Protein AF-A0A938NR59-F1 (afdb_monomer_lite)

Radius of gyration: 14.37 Å; chains: 1; bounding box: 30×20×43 Å

Structure (mmCIF, N/CA/C/O backbone):
data_AF-A0A938NR59-F1
#
_entry.id   AF-A0A938NR59-F1
#
loop_
_atom_site.group_PDB
_atom_site.id
_atom_site.type_symbol
_atom_site.label_atom_id
_atom_site.label_alt_id
_atom_site.label_comp_id
_atom_site.label_asym_id
_atom_site.label_entity_id
_atom_site.label_seq_id
_atom_site.pdbx_PDB_ins_code
_atom_site.Cartn_x
_atom_site.Cartn_y
_atom_site.Cartn_z
_atom_site.occupancy
_atom_site.B_iso_or_equiv
_atom_site.auth_seq_id
_atom_site.auth_comp_id
_atom_site.auth_asym_id
_atom_site.auth_atom_id
_atom_site.pdbx_PDB_model_num
ATOM 1 N N . MET A 1 1 ? -10.386 -7.579 -27.175 1.00 43.78 1 MET A N 1
ATOM 2 C CA . MET A 1 1 ? -10.298 -6.765 -25.942 1.00 43.78 1 MET A CA 1
ATOM 3 C C . MET A 1 1 ? -8.952 -7.035 -25.276 1.00 43.78 1 MET A C 1
ATOM 5 O O . MET A 1 1 ? -8.834 -7.999 -24.537 1.00 43.78 1 MET A O 1
ATOM 9 N N . TYR A 1 2 ? -7.916 -6.248 -25.580 1.00 42.94 2 TYR A N 1
ATOM 10 C CA . TYR A 1 2 ? -6.634 -6.351 -24.872 1.00 42.94 2 TYR A CA 1
ATOM 11 C C . TYR A 1 2 ? -6.777 -5.688 -23.501 1.00 42.94 2 TYR A C 1
ATOM 13 O O . TYR A 1 2 ? -6.933 -4.469 -23.407 1.00 42.94 2 TYR A O 1
ATOM 21 N N . ASN A 1 3 ? -6.758 -6.492 -22.441 1.00 49.22 3 ASN A N 1
ATOM 22 C CA . ASN A 1 3 ? -6.722 -5.997 -21.074 1.00 49.22 3 ASN A CA 1
ATOM 23 C C . ASN A 1 3 ? -5.321 -5.407 -20.834 1.00 49.22 3 ASN A C 1
ATOM 25 O O . ASN A 1 3 ? -4.360 -6.146 -20.638 1.00 49.22 3 ASN A O 1
ATOM 29 N N . LYS A 1 4 ? -5.169 -4.081 -20.963 1.00 48.12 4 LYS A N 1
ATOM 30 C CA . LYS A 1 4 ? -3.879 -3.407 -20.749 1.00 48.12 4 LYS A CA 1
ATOM 31 C C . LYS A 1 4 ? -3.435 -3.641 -19.292 1.00 48.12 4 LYS A C 1
ATOM 33 O O . LYS A 1 4 ? -4.136 -3.153 -18.402 1.00 48.12 4 LYS A O 1
ATOM 38 N N . PRO A 1 5 ? -2.274 -4.278 -19.027 1.00 51.97 5 PRO A N 1
ATOM 39 C CA . PRO A 1 5 ? -1.789 -4.554 -17.665 1.00 51.97 5 PRO A CA 1
ATOM 40 C C . PRO A 1 5 ? -1.642 -3.288 -16.798 1.00 51.97 5 PRO A C 1
ATOM 42 O O . PRO A 1 5 ? -1.676 -3.362 -15.574 1.00 51.97 5 PRO A O 1
ATOM 45 N N . GLY A 1 6 ? -1.579 -2.104 -17.418 1.00 55.09 6 GLY A N 1
ATOM 46 C CA . GLY A 1 6 ? -1.547 -0.820 -16.719 1.00 55.09 6 GLY A CA 1
ATOM 47 C C . GLY A 1 6 ? -2.838 -0.422 -15.986 1.00 55.09 6 GLY A C 1
ATOM 48 O O . GLY A 1 6 ? -2.749 0.302 -14.998 1.00 55.09 6 GLY A O 1
ATOM 49 N N . ARG A 1 7 ? -4.037 -0.880 -16.396 1.00 60.66 7 ARG A N 1
ATOM 50 C CA . ARG A 1 7 ? -5.287 -0.459 -15.718 1.00 60.66 7 ARG A CA 1
ATOM 51 C C . ARG A 1 7 ? -5.418 -1.047 -14.316 1.00 60.66 7 ARG A C 1
ATOM 53 O O . ARG A 1 7 ? -5.820 -0.334 -13.403 1.00 60.66 7 ARG A O 1
ATOM 60 N N . SER A 1 8 ? -5.049 -2.312 -14.133 1.00 67.19 8 SER A N 1
ATOM 61 C CA . SER A 1 8 ? -5.179 -2.990 -12.838 1.00 67.19 8 SER A CA 1
ATOM 62 C C . SER A 1 8 ? -4.304 -2.344 -11.763 1.00 67.19 8 SER A C 1
ATOM 64 O O . SER A 1 8 ? -4.735 -2.178 -10.628 1.00 67.19 8 SER A O 1
ATOM 66 N N . LEU A 1 9 ? -3.100 -1.900 -12.130 1.00 68.06 9 LEU A N 1
ATOM 67 C CA . LEU A 1 9 ? -2.163 -1.272 -11.197 1.00 68.06 9 LEU A CA 1
ATOM 68 C C . LEU A 1 9 ? -2.587 0.152 -10.803 1.00 68.06 9 LEU A C 1
ATOM 70 O O . LEU A 1 9 ? -2.390 0.552 -9.656 1.00 68.06 9 LEU A O 1
ATOM 74 N N . ILE A 1 10 ? -3.241 0.885 -11.713 1.00 71.06 10 ILE A N 1
ATOM 75 C CA . ILE A 1 10 ? -3.873 2.177 -11.399 1.00 71.06 10 ILE A CA 1
ATOM 76 C C . ILE A 1 10 ? -4.974 1.988 -10.352 1.00 71.06 10 ILE A C 1
ATOM 78 O O . ILE A 1 10 ? -4.981 2.692 -9.344 1.00 71.06 10 ILE A O 1
ATOM 82 N N . VAL A 1 11 ? -5.855 1.006 -10.563 1.00 79.69 11 VAL A N 1
ATOM 83 C CA . VAL A 1 11 ? -6.967 0.712 -9.646 1.00 79.69 11 VAL A CA 1
ATOM 84 C C . VAL A 1 11 ? -6.450 0.322 -8.260 1.00 79.69 11 VAL A C 1
ATOM 86 O O . VAL A 1 11 ? -6.971 0.812 -7.261 1.00 79.69 11 VAL A O 1
ATOM 89 N N . ILE A 1 12 ? -5.396 -0.497 -8.178 1.00 80.19 12 ILE A N 1
ATOM 90 C CA . ILE A 1 12 ? -4.783 -0.880 -6.896 1.00 80.19 12 ILE A CA 1
ATOM 91 C C . ILE A 1 12 ? -4.214 0.349 -6.174 1.00 80.19 12 ILE A C 1
ATOM 93 O O . ILE A 1 12 ? -4.495 0.551 -4.993 1.00 80.19 12 ILE A O 1
ATOM 97 N N . GLY A 1 13 ? -3.452 1.198 -6.869 1.00 81.31 13 GLY A N 1
ATOM 98 C CA . GLY A 1 13 ? -2.884 2.408 -6.267 1.00 81.31 13 GLY A CA 1
ATOM 99 C C . GLY A 1 13 ? -3.956 3.380 -5.758 1.00 81.31 13 GLY A C 1
ATOM 100 O O . GLY A 1 13 ? -3.813 3.961 -4.680 1.00 81.31 13 GLY A O 1
ATOM 101 N N . GLU A 1 14 ? -5.051 3.533 -6.501 1.00 82.81 14 GLU A N 1
ATOM 102 C CA . GLU A 1 14 ? -6.180 4.382 -6.115 1.00 82.81 14 GLU A CA 1
ATOM 103 C C . GLU A 1 14 ? -6.980 3.799 -4.940 1.00 82.81 14 GLU A C 1
ATOM 105 O O . GLU A 1 14 ? -7.326 4.527 -4.007 1.00 82.81 14 GLU A O 1
ATOM 110 N N . ALA A 1 15 ? -7.204 2.483 -4.926 1.00 85.94 15 ALA A N 1
ATOM 111 C CA . ALA A 1 15 ? -7.834 1.788 -3.808 1.00 85.94 15 ALA A CA 1
ATOM 112 C C . ALA A 1 15 ? -7.021 1.943 -2.514 1.00 85.94 15 ALA A C 1
ATOM 114 O O . ALA A 1 15 ? -7.595 2.267 -1.475 1.00 85.94 15 ALA A O 1
ATOM 115 N N . LEU A 1 16 ? -5.692 1.802 -2.583 1.00 86.06 16 LEU A N 1
ATOM 116 C CA . LEU A 1 16 ? -4.805 1.999 -1.432 1.00 86.06 16 LEU A CA 1
ATOM 117 C C . LEU A 1 16 ? -4.863 3.433 -0.898 1.00 86.06 16 LEU A C 1
ATOM 119 O O . LEU A 1 16 ? -4.960 3.622 0.309 1.00 86.06 16 LEU A O 1
ATOM 123 N N . LYS A 1 17 ? -4.859 4.450 -1.771 1.00 85.75 17 LYS A N 1
ATOM 124 C CA . LYS A 1 17 ? -5.021 5.857 -1.352 1.00 85.75 17 LYS A CA 1
ATOM 125 C C . LYS A 1 17 ? -6.373 6.109 -0.690 1.00 85.75 17 LYS A C 1
ATOM 127 O O . LYS A 1 17 ? -6.454 6.840 0.293 1.00 85.75 17 LYS A O 1
ATOM 132 N N . ASN A 1 18 ? -7.435 5.517 -1.227 1.00 87.94 18 ASN A N 1
ATOM 133 C CA . ASN A 1 18 ? -8.766 5.640 -0.647 1.00 87.94 18 ASN A CA 1
ATOM 134 C C . ASN A 1 18 ? -8.871 4.943 0.711 1.00 87.94 18 ASN A C 1
ATOM 136 O O . ASN A 1 18 ? -9.499 5.501 1.607 1.00 87.94 18 ASN A O 1
ATOM 140 N N . LEU A 1 19 ? -8.261 3.766 0.869 1.00 87.06 19 LEU A N 1
ATOM 141 C CA . LEU A 1 19 ? -8.194 3.058 2.146 1.00 87.06 19 LEU A CA 1
ATOM 142 C C . LEU A 1 19 ? -7.435 3.886 3.184 1.00 87.06 19 LEU A C 1
ATOM 144 O O . LEU A 1 19 ? -7.983 4.166 4.241 1.00 87.06 19 LEU A O 1
ATOM 148 N N . ASP A 1 20 ? -6.240 4.353 2.825 1.00 87.25 20 ASP A N 1
ATOM 149 C CA . ASP A 1 20 ? -5.392 5.209 3.656 1.00 87.25 20 ASP A CA 1
ATOM 150 C C . ASP A 1 20 ? -6.158 6.443 4.151 1.00 87.25 20 ASP A C 1
ATOM 152 O O . ASP A 1 20 ? -6.191 6.711 5.348 1.00 87.25 20 ASP A O 1
ATOM 156 N N . ARG A 1 21 ? -6.878 7.124 3.248 1.00 88.19 21 ARG A N 1
ATOM 157 C CA . ARG A 1 21 ? -7.747 8.261 3.582 1.00 88.19 21 ARG A CA 1
ATOM 158 C C . ARG A 1 21 ? -8.915 7.879 4.492 1.00 88.19 21 ARG A C 1
ATOM 160 O O . ARG A 1 21 ? -9.265 8.657 5.363 1.00 88.19 21 ARG A O 1
ATOM 167 N N . LYS A 1 22 ? -9.549 6.722 4.283 1.00 88.69 22 LYS A N 1
ATOM 168 C CA . LYS A 1 22 ? -10.660 6.257 5.135 1.00 88.69 22 LYS A CA 1
ATOM 169 C C . LYS A 1 22 ? -10.206 5.886 6.543 1.00 88.69 22 LYS A C 1
ATOM 171 O O . LYS A 1 22 ? -11.023 5.886 7.453 1.00 88.69 22 LYS A O 1
ATOM 176 N N . THR A 1 23 ? -8.940 5.519 6.693 1.00 86.88 23 THR A N 1
ATOM 177 C CA . THR A 1 23 ? -8.349 5.089 7.963 1.00 86.88 23 THR A CA 1
ATOM 178 C C . THR A 1 23 ? -7.464 6.167 8.589 1.00 86.88 23 THR A C 1
ATOM 180 O O . THR A 1 23 ? -6.710 5.859 9.507 1.00 86.88 23 THR A O 1
ATOM 183 N N . ASP A 1 24 ? -7.483 7.392 8.051 1.00 88.25 24 ASP A N 1
ATOM 184 C CA . ASP A 1 24 ? -6.622 8.513 8.456 1.00 88.25 24 ASP A CA 1
ATOM 185 C C . ASP A 1 24 ? -5.129 8.141 8.564 1.00 88.25 24 ASP A C 1
ATOM 187 O O . ASP A 1 24 ? -4.421 8.558 9.474 1.00 88.25 24 ASP A O 1
ATOM 191 N N . GLY A 1 25 ? -4.644 7.295 7.651 1.00 84.31 25 GLY A N 1
ATOM 192 C CA . GLY A 1 25 ? -3.265 6.790 7.628 1.00 84.31 25 GLY A CA 1
ATOM 193 C C . GLY A 1 25 ? -2.944 5.693 8.650 1.00 84.31 25 GLY A C 1
ATOM 194 O O . GLY A 1 25 ? -1.924 5.024 8.531 1.00 84.31 25 GLY A O 1
ATOM 195 N N . THR A 1 26 ? -3.825 5.429 9.614 1.00 87.56 26 THR A N 1
ATOM 196 C CA . THR A 1 26 ? -3.500 4.584 10.777 1.00 87.56 26 THR A CA 1
ATOM 197 C C . THR A 1 26 ? -3.521 3.081 10.497 1.00 87.56 26 THR A C 1
ATOM 199 O O . THR A 1 26 ? -2.846 2.318 11.186 1.00 87.56 26 THR A O 1
ATOM 202 N N . LEU A 1 27 ? -4.296 2.618 9.506 1.00 87.25 27 LEU A N 1
ATOM 203 C CA . LEU A 1 27 ? -4.428 1.183 9.232 1.00 87.25 27 LEU A CA 1
ATOM 204 C C . LEU A 1 27 ? -3.175 0.627 8.560 1.00 87.25 27 LEU A C 1
ATOM 206 O O . LEU A 1 27 ? -2.657 -0.399 8.988 1.00 87.25 27 LEU A O 1
ATOM 210 N N . LEU A 1 28 ? -2.687 1.297 7.513 1.00 86.62 28 LEU A N 1
ATOM 211 C CA . LEU A 1 28 ? -1.534 0.826 6.744 1.00 86.62 28 LEU A CA 1
ATOM 212 C C . LEU A 1 28 ? -0.236 0.892 7.564 1.00 86.62 28 LEU A C 1
ATOM 214 O O . LEU A 1 28 ? 0.611 0.011 7.434 1.00 86.62 28 LEU A O 1
ATOM 218 N N . GLU A 1 29 ? -0.107 1.862 8.473 1.00 86.69 29 GLU A N 1
ATOM 219 C CA . GLU A 1 29 ? 1.030 1.970 9.401 1.00 86.69 29 GLU A CA 1
ATOM 220 C C . GLU A 1 29 ? 1.224 0.729 10.287 1.00 86.69 29 GLU A C 1
ATOM 222 O O . GLU A 1 29 ? 2.351 0.421 10.673 1.00 86.69 29 GLU A O 1
ATOM 227 N N . ARG A 1 30 ? 0.159 -0.041 10.551 1.00 87.75 30 ARG A N 1
ATOM 228 C CA . ARG A 1 30 ? 0.239 -1.306 11.309 1.00 87.75 30 ARG A CA 1
ATOM 229 C C . ARG A 1 30 ? 0.939 -2.432 10.543 1.00 87.75 30 ARG A C 1
ATOM 231 O O . ARG A 1 30 ? 1.262 -3.461 11.131 1.00 87.75 30 ARG A O 1
ATOM 238 N N . TYR A 1 31 ? 1.185 -2.246 9.247 1.00 88.44 31 TYR A N 1
ATOM 239 C CA . TYR A 1 31 ? 1.774 -3.241 8.352 1.00 88.44 31 TYR A CA 1
ATOM 240 C C . TYR A 1 31 ? 3.044 -2.682 7.681 1.00 88.44 31 TYR A C 1
ATOM 242 O O . TYR A 1 31 ? 3.046 -2.458 6.469 1.00 88.44 31 TYR A O 1
ATOM 250 N N . PRO A 1 32 ? 4.136 -2.441 8.435 1.00 84.50 32 PRO A N 1
ATOM 251 C CA . PRO A 1 32 ? 5.349 -1.784 7.930 1.00 84.50 32 PRO A CA 1
ATOM 252 C C . PRO A 1 32 ? 6.166 -2.636 6.943 1.00 84.50 32 PRO A C 1
ATOM 254 O O . PRO A 1 32 ? 7.074 -2.117 6.297 1.00 84.50 32 PRO A O 1
ATOM 257 N N . ASP A 1 33 ? 5.834 -3.922 6.790 1.00 81.81 33 ASP A N 1
ATOM 258 C CA . ASP A 1 33 ? 6.484 -4.851 5.853 1.00 81.81 33 ASP A CA 1
ATOM 259 C C . ASP A 1 33 ? 6.338 -4.416 4.382 1.00 81.81 33 ASP A C 1
ATOM 261 O O . ASP A 1 33 ? 7.095 -4.851 3.510 1.00 81.81 33 ASP A O 1
ATOM 265 N N . ILE A 1 34 ? 5.360 -3.550 4.093 1.00 83.44 34 ILE A N 1
ATOM 266 C CA . ILE A 1 34 ? 5.106 -2.993 2.767 1.00 83.44 34 ILE A CA 1
ATOM 267 C C . ILE A 1 34 ? 5.413 -1.498 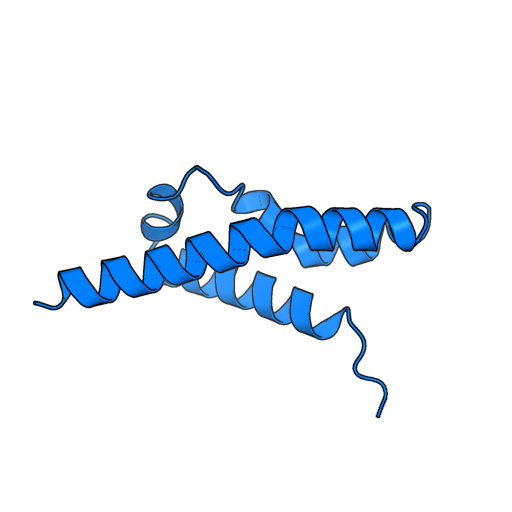2.761 1.00 83.44 34 ILE A C 1
ATOM 269 O O . ILE A 1 34 ? 4.901 -0.721 3.562 1.00 83.44 34 ILE A O 1
ATOM 273 N N . ASP A 1 35 ? 6.187 -1.065 1.766 1.00 83.00 35 ASP A N 1
ATOM 274 C CA . ASP A 1 35 ? 6.369 0.354 1.470 1.00 83.00 35 ASP A CA 1
ATOM 275 C C . ASP A 1 35 ? 5.087 0.916 0.830 1.00 83.00 35 ASP A C 1
ATOM 277 O O . ASP A 1 35 ? 4.925 0.953 -0.396 1.00 83.00 35 ASP A O 1
ATOM 281 N N . TRP A 1 36 ? 4.144 1.343 1.672 1.00 84.62 36 TRP A N 1
ATOM 282 C CA . TRP A 1 36 ? 2.848 1.874 1.2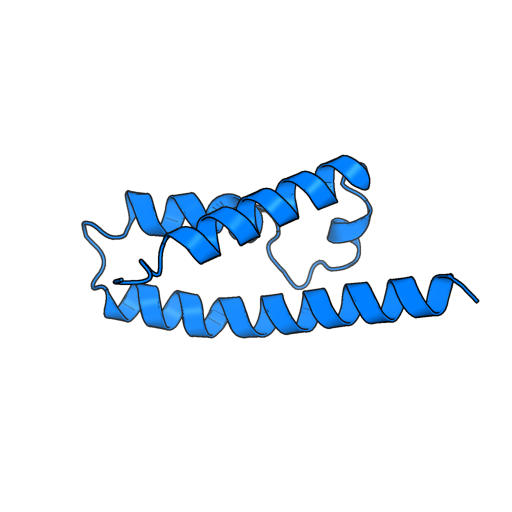41 1.00 84.62 36 TRP A CA 1
ATOM 283 C C . TRP A 1 36 ? 2.971 3.136 0.393 1.00 84.62 36 TRP A C 1
ATOM 285 O O . TRP A 1 36 ? 2.105 3.401 -0.444 1.00 84.62 36 TRP A O 1
ATOM 295 N N . LYS A 1 37 ? 4.047 3.913 0.563 1.00 81.50 37 LYS A N 1
ATOM 296 C CA . LYS A 1 37 ? 4.313 5.095 -0.262 1.00 81.50 37 LYS A CA 1
ATOM 297 C C . LYS A 1 37 ? 4.604 4.676 -1.702 1.00 81.50 37 LYS A C 1
ATOM 299 O O . LYS A 1 37 ? 4.000 5.231 -2.621 1.00 81.50 37 LYS A O 1
ATOM 304 N N . LYS A 1 38 ? 5.443 3.653 -1.899 1.00 77.44 38 LYS A N 1
ATOM 305 C CA . LYS A 1 38 ? 5.691 3.063 -3.226 1.00 77.44 38 LYS A CA 1
ATOM 306 C C . LYS A 1 38 ? 4.481 2.306 -3.767 1.00 77.44 38 LYS A C 1
ATOM 308 O O . LYS A 1 38 ? 4.183 2.443 -4.949 1.00 77.44 38 LYS A O 1
ATOM 313 N N . ALA A 1 39 ? 3.738 1.581 -2.930 1.00 79.81 39 ALA A N 1
ATOM 314 C CA . ALA A 1 39 ? 2.535 0.860 -3.357 1.00 79.81 39 ALA A CA 1
ATOM 315 C C . ALA A 1 39 ? 1.447 1.817 -3.887 1.00 79.81 39 ALA A C 1
ATOM 317 O O . ALA A 1 39 ? 0.908 1.610 -4.976 1.00 79.81 39 ALA A O 1
ATOM 318 N N . LYS A 1 40 ? 1.199 2.934 -3.184 1.00 80.69 40 LYS A N 1
ATOM 319 C CA . LYS A 1 40 ? 0.320 4.032 -3.639 1.00 80.69 40 LYS A CA 1
ATOM 320 C C . LYS A 1 40 ? 0.847 4.734 -4.904 1.00 80.69 40 LYS A C 1
ATOM 322 O O . LYS A 1 40 ? 0.065 5.358 -5.625 1.00 80.69 40 LYS A O 1
ATOM 327 N N . GLY A 1 41 ? 2.153 4.643 -5.162 1.00 74.25 41 GLY A N 1
ATOM 328 C CA . GLY A 1 41 ? 2.859 5.200 -6.318 1.00 74.25 41 GLY A CA 1
ATOM 329 C C . GLY A 1 41 ? 3.120 4.214 -7.465 1.00 74.25 41 GLY A C 1
ATOM 330 O O . GLY A 1 41 ? 3.776 4.593 -8.430 1.00 74.25 41 GLY A O 1
ATOM 331 N N . MET A 1 42 ? 2.612 2.972 -7.420 1.00 70.31 42 MET A N 1
ATOM 332 C CA . MET A 1 42 ? 2.880 1.958 -8.462 1.00 70.31 42 MET A CA 1
ATOM 333 C C . MET A 1 42 ? 2.482 2.403 -9.874 1.00 70.31 42 MET A C 1
ATOM 335 O O . MET A 1 42 ? 3.114 1.999 -10.848 1.00 70.31 42 MET A O 1
ATOM 339 N N . ARG A 1 43 ? 1.473 3.275 -9.996 1.00 65.19 43 ARG A N 1
ATOM 340 C CA . ARG A 1 43 ? 1.124 3.925 -11.266 1.00 65.19 43 ARG A CA 1
ATOM 341 C C . ARG A 1 43 ? 2.325 4.652 -11.876 1.00 65.19 43 ARG A C 1
ATOM 343 O O . ARG A 1 43 ? 2.550 4.563 -13.079 1.00 65.19 43 ARG A O 1
ATOM 350 N N . ASP A 1 44 ? 3.081 5.376 -11.061 1.00 62.00 44 ASP A N 1
ATOM 351 C CA . ASP A 1 44 ? 4.144 6.257 -11.538 1.00 62.00 44 ASP A CA 1
ATOM 352 C C . ASP A 1 44 ? 5.363 5.439 -12.008 1.00 62.00 44 ASP A C 1
ATOM 354 O O . ASP A 1 44 ? 6.002 5.810 -12.991 1.00 62.00 44 ASP A O 1
ATOM 358 N N . ILE A 1 45 ? 5.590 4.254 -11.421 1.00 60.22 45 ILE A N 1
ATOM 359 C CA . ILE A 1 45 ? 6.630 3.296 -11.845 1.00 60.22 45 ILE A CA 1
ATOM 360 C C . ILE A 1 45 ? 6.388 2.812 -13.283 1.00 60.22 45 ILE A C 1
ATOM 362 O O . ILE A 1 45 ? 7.307 2.810 -14.099 1.00 60.22 45 ILE A O 1
ATOM 366 N N . LEU A 1 46 ? 5.142 2.470 -13.625 1.00 56.31 46 LEU A N 1
ATOM 367 C CA . LEU A 1 46 ? 4.766 2.036 -14.979 1.00 56.31 46 LEU A CA 1
ATOM 368 C C . LEU A 1 46 ? 4.787 3.159 -16.013 1.00 56.31 46 LEU A C 1
ATOM 370 O O . LEU A 1 46 ? 4.739 2.879 -17.204 1.00 56.31 46 LEU A O 1
ATOM 374 N N . THR A 1 47 ? 4.762 4.415 -15.575 1.00 53.47 47 THR A N 1
ATOM 375 C CA . THR A 1 47 ? 4.621 5.556 -16.487 1.00 53.47 47 THR A CA 1
ATOM 376 C C . THR A 1 47 ? 5.971 6.212 -16.772 1.00 53.47 47 THR A C 1
ATOM 378 O O . THR A 1 47 ? 6.209 6.611 -17.904 1.00 53.47 47 THR A O 1
ATOM 381 N N . HIS A 1 48 ? 6.865 6.296 -15.778 1.00 57.12 48 HIS A N 1
ATOM 382 C CA . HIS A 1 48 ? 8.190 6.908 -15.942 1.00 57.12 48 HIS A CA 1
ATOM 383 C C . HIS A 1 48 ? 9.281 5.915 -16.361 1.00 57.12 48 HIS A C 1
ATOM 385 O O . HIS A 1 48 ? 10.106 6.253 -17.203 1.00 57.12 48 HIS A O 1
ATOM 391 N N . HIS A 1 49 ? 9.294 4.691 -15.820 1.00 53.41 49 HIS A N 1
ATOM 392 C CA . HIS A 1 49 ? 10.389 3.746 -16.083 1.00 53.41 49 HIS A CA 1
ATOM 393 C C . HIS A 1 49 ? 10.155 2.846 -17.301 1.00 53.41 49 HIS A C 1
ATOM 395 O O . HIS A 1 49 ? 11.097 2.234 -17.783 1.00 53.41 49 HIS A O 1
ATOM 401 N N . TYR A 1 50 ? 8.940 2.793 -17.853 1.00 49.75 50 TYR A N 1
ATOM 402 C CA . TYR A 1 50 ? 8.615 1.931 -19.000 1.00 49.75 50 TYR A CA 1
ATOM 403 C C . TYR A 1 50 ? 9.343 2.324 -20.298 1.00 49.75 50 TYR A C 1
ATOM 405 O O . TYR A 1 50 ? 9.472 1.508 -21.204 1.00 49.75 50 TYR A O 1
ATOM 413 N N . SER A 1 51 ? 9.812 3.571 -20.394 1.00 49.97 51 SER A N 1
ATOM 414 C CA . SER A 1 51 ? 10.474 4.127 -21.583 1.00 49.97 51 SER A CA 1
ATOM 415 C C . SER A 1 51 ? 11.959 3.761 -21.686 1.00 49.97 51 SER A C 1
ATOM 417 O O . SER A 1 51 ? 12.491 3.713 -22.789 1.00 49.97 51 SER A O 1
ATOM 419 N N . GLU A 1 52 ? 12.623 3.509 -20.554 1.00 53.94 52 GLU A N 1
ATOM 420 C CA . GLU A 1 52 ? 14.073 3.247 -20.488 1.00 53.94 52 GLU A CA 1
ATOM 421 C C . GLU A 1 52 ? 14.404 1.869 -19.897 1.00 53.94 52 GLU A C 1
ATOM 423 O O . GLU A 1 52 ? 15.469 1.313 -20.163 1.00 53.94 52 GLU A O 1
ATOM 428 N N . VAL A 1 53 ? 13.493 1.292 -19.109 1.00 54.22 53 VAL A N 1
ATOM 429 C CA . VAL A 1 53 ? 13.687 0.016 -18.420 1.00 54.22 53 VAL A CA 1
ATOM 430 C C . VAL A 1 53 ? 12.967 -1.081 -19.196 1.00 54.22 53 VAL A C 1
ATOM 432 O O . VAL A 1 53 ? 11.753 -1.035 -19.386 1.00 54.22 53 VAL A O 1
ATOM 435 N N . ASN A 1 54 ? 13.737 -2.080 -19.633 1.00 61.00 54 ASN A N 1
ATOM 436 C CA . ASN A 1 54 ? 13.264 -3.294 -20.297 1.00 61.00 54 ASN A CA 1
ATOM 437 C C . ASN A 1 54 ? 11.980 -3.825 -19.620 1.00 61.00 54 ASN A C 1
ATOM 439 O O . ASN A 1 54 ? 11.943 -3.994 -18.399 1.00 61.00 54 ASN A O 1
ATOM 443 N N . ALA A 1 55 ? 10.929 -4.092 -20.404 1.00 60.03 55 ALA A N 1
ATOM 444 C CA . ALA A 1 55 ? 9.625 -4.549 -19.915 1.00 60.03 55 ALA A CA 1
ATOM 445 C C . ALA A 1 55 ? 9.725 -5.783 -18.995 1.00 60.03 55 ALA A C 1
ATOM 447 O O . ALA A 1 55 ? 8.893 -5.965 -18.107 1.00 60.03 55 ALA A O 1
ATOM 448 N N . GLU A 1 56 ? 10.772 -6.589 -19.167 1.00 63.25 56 GLU A N 1
ATOM 449 C CA . GLU A 1 56 ? 11.120 -7.727 -18.317 1.00 63.25 56 GLU A CA 1
ATOM 450 C C . GLU A 1 56 ? 11.502 -7.326 -16.882 1.00 63.25 56 GLU A C 1
ATOM 452 O O . GLU A 1 56 ? 11.035 -7.936 -15.924 1.00 63.25 56 GLU A O 1
ATOM 457 N N . ALA A 1 57 ? 12.275 -6.255 -16.695 1.00 65.06 57 ALA A N 1
ATOM 458 C CA . ALA A 1 57 ? 12.637 -5.763 -15.364 1.00 65.06 57 ALA A CA 1
ATOM 459 C C . ALA A 1 57 ? 11.428 -5.150 -14.636 1.00 65.06 57 ALA A C 1
ATOM 461 O O . ALA A 1 57 ? 11.278 -5.315 -13.421 1.00 65.06 57 ALA A O 1
ATOM 462 N N . VAL A 1 58 ? 10.519 -4.507 -15.378 1.00 64.38 58 VAL A N 1
ATOM 463 C CA . VAL A 1 58 ? 9.228 -4.045 -14.843 1.00 64.38 58 VAL A CA 1
ATOM 464 C C . VAL A 1 58 ? 8.364 -5.240 -14.439 1.00 64.38 58 VAL A C 1
ATOM 466 O O . VAL A 1 58 ? 7.824 -5.250 -13.335 1.00 64.38 58 VAL A O 1
ATOM 469 N N . PHE A 1 59 ? 8.270 -6.267 -15.289 1.00 65.50 59 PHE A N 1
ATOM 470 C CA . PHE A 1 59 ? 7.514 -7.483 -14.994 1.00 65.50 59 PHE A CA 1
ATOM 471 C C . PHE A 1 59 ? 8.066 -8.219 -13.767 1.00 65.50 59 PHE A C 1
ATOM 473 O O . PHE A 1 59 ? 7.288 -8.564 -12.883 1.00 65.50 59 PHE A O 1
ATOM 480 N N . ASN A 1 60 ? 9.387 -8.379 -13.656 1.00 67.00 60 ASN A N 1
ATOM 481 C CA . ASN A 1 60 ? 10.034 -9.013 -12.505 1.00 67.00 60 ASN A CA 1
ATOM 482 C C . ASN A 1 60 ? 9.812 -8.214 -11.220 1.00 67.00 60 ASN A C 1
ATOM 484 O O . ASN A 1 60 ? 9.401 -8.782 -10.213 1.00 67.00 60 ASN A O 1
ATOM 488 N N . THR A 1 61 ? 9.962 -6.887 -11.269 1.00 68.38 61 THR A N 1
ATOM 489 C CA . THR A 1 61 ? 9.672 -6.024 -10.112 1.00 68.38 61 THR A CA 1
ATOM 490 C C . THR A 1 61 ? 8.205 -6.130 -9.701 1.00 68.38 61 THR A C 1
ATOM 492 O O . THR A 1 61 ? 7.893 -6.238 -8.517 1.00 68.38 61 THR A O 1
ATOM 495 N N . CYS A 1 62 ? 7.280 -6.132 -10.662 1.00 67.31 62 CYS A N 1
ATOM 496 C CA . CYS A 1 62 ? 5.867 -6.353 -10.383 1.00 67.31 62 CYS A CA 1
ATOM 497 C C . CYS A 1 62 ? 5.637 -7.734 -9.759 1.00 67.31 62 CYS A C 1
ATOM 499 O O . CYS A 1 62 ? 4.954 -7.821 -8.747 1.00 67.31 62 CYS A O 1
ATOM 501 N N . ASN A 1 63 ? 6.229 -8.796 -10.298 1.00 66.69 63 ASN A N 1
ATOM 502 C CA . ASN A 1 63 ? 6.042 -10.153 -9.793 1.00 66.69 63 ASN A CA 1
ATOM 503 C C . ASN A 1 63 ? 6.587 -10.312 -8.359 1.00 66.69 63 ASN A C 1
ATOM 505 O O . ASN A 1 63 ? 5.920 -10.878 -7.494 1.00 66.69 63 ASN A O 1
ATOM 509 N N . GLU A 1 64 ? 7.747 -9.721 -8.073 1.00 71.62 64 GLU A N 1
ATOM 510 C CA . GLU A 1 64 ? 8.374 -9.742 -6.747 1.00 71.62 64 GLU A CA 1
ATOM 511 C C . GLU A 1 64 ? 7.652 -8.871 -5.712 1.00 71.62 64 GLU A C 1
ATOM 513 O O . GLU A 1 64 ? 7.672 -9.188 -4.524 1.00 71.62 64 GLU A O 1
ATOM 518 N N . LYS A 1 65 ? 7.029 -7.757 -6.122 1.00 71.56 65 LYS A N 1
ATOM 519 C CA . LYS A 1 65 ? 6.384 -6.805 -5.196 1.00 71.56 65 LYS A CA 1
ATOM 520 C C . LYS A 1 65 ? 4.878 -7.022 -5.040 1.00 71.56 65 LYS A C 1
ATOM 522 O O . LYS A 1 65 ? 4.343 -6.741 -3.967 1.00 71.56 65 LYS A O 1
ATOM 527 N N . ILE A 1 66 ? 4.192 -7.538 -6.062 1.00 75.00 66 ILE A N 1
ATOM 528 C CA . ILE A 1 66 ? 2.746 -7.811 -6.013 1.00 75.00 66 ILE A CA 1
ATOM 529 C C . ILE A 1 66 ? 2.447 -8.991 -5.086 1.00 75.00 66 ILE A C 1
ATOM 531 O O . ILE A 1 66 ? 1.462 -8.929 -4.353 1.00 75.00 66 ILE A O 1
ATOM 535 N N . GLY A 1 67 ? 3.288 -10.031 -5.069 1.00 81.19 67 GLY A N 1
ATOM 536 C CA . GLY A 1 67 ? 3.105 -11.190 -4.186 1.00 81.19 67 GLY A CA 1
ATOM 537 C C . GLY A 1 67 ? 3.014 -10.798 -2.703 1.00 81.19 67 GLY A C 1
ATOM 538 O O . GLY A 1 67 ? 1.975 -11.030 -2.080 1.00 81.19 67 GLY A O 1
ATOM 539 N N . PRO A 1 68 ? 4.042 -10.135 -2.140 1.00 83.06 68 PRO A N 1
ATOM 540 C CA . PRO A 1 68 ? 4.012 -9.633 -0.767 1.00 83.06 68 PRO A CA 1
ATOM 541 C C . PRO A 1 68 ? 2.853 -8.669 -0.501 1.00 83.06 68 PRO A C 1
ATOM 543 O O . PRO A 1 68 ? 2.195 -8.778 0.529 1.00 83.06 68 PRO A O 1
ATOM 546 N N . LEU A 1 69 ? 2.547 -7.765 -1.439 1.00 82.38 69 LEU A N 1
ATOM 547 C CA . LEU A 1 69 ? 1.415 -6.846 -1.301 1.00 82.38 69 LEU A CA 1
ATOM 548 C C . LEU A 1 69 ? 0.085 -7.603 -1.162 1.00 82.38 69 LEU A C 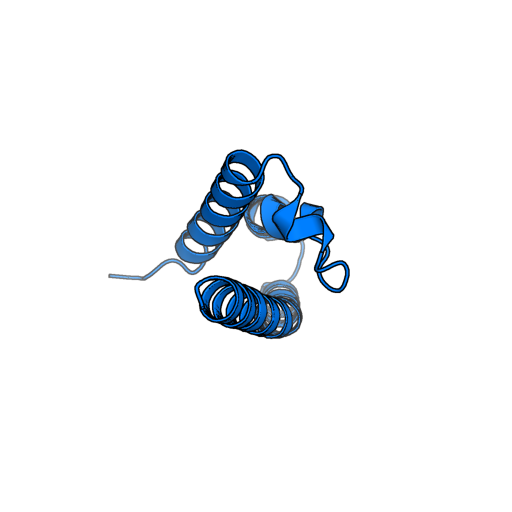1
ATOM 550 O O . LEU A 1 69 ? -0.707 -7.294 -0.276 1.00 82.38 69 LEU A O 1
ATOM 554 N N . ALA A 1 70 ? -0.156 -8.603 -2.011 1.00 83.56 70 ALA A N 1
ATOM 555 C CA . ALA A 1 70 ? -1.378 -9.399 -1.978 1.00 83.56 70 ALA A CA 1
ATOM 556 C C . ALA A 1 70 ? -1.519 -10.179 -0.662 1.00 83.56 70 ALA A C 1
ATOM 558 O O . ALA A 1 70 ? -2.614 -10.235 -0.099 1.00 83.56 70 ALA A O 1
ATOM 559 N N . LEU A 1 71 ? -0.420 -10.739 -0.148 1.00 87.12 71 LEU A N 1
ATOM 560 C CA . LEU A 1 71 ? -0.403 -11.428 1.145 1.00 87.12 71 LEU A CA 1
ATOM 561 C C . LEU A 1 71 ? -0.718 -10.473 2.301 1.00 87.12 71 LEU A C 1
ATOM 563 O O . LEU A 1 71 ? -1.553 -10.789 3.148 1.00 87.12 71 LEU A O 1
ATOM 567 N N . THR A 1 72 ? -0.119 -9.282 2.313 1.00 87.19 72 THR A N 1
ATOM 568 C CA . THR A 1 72 ? -0.382 -8.277 3.351 1.00 87.19 72 THR A CA 1
ATOM 569 C C . THR A 1 72 ? -1.828 -7.785 3.314 1.00 87.19 72 THR A C 1
ATOM 571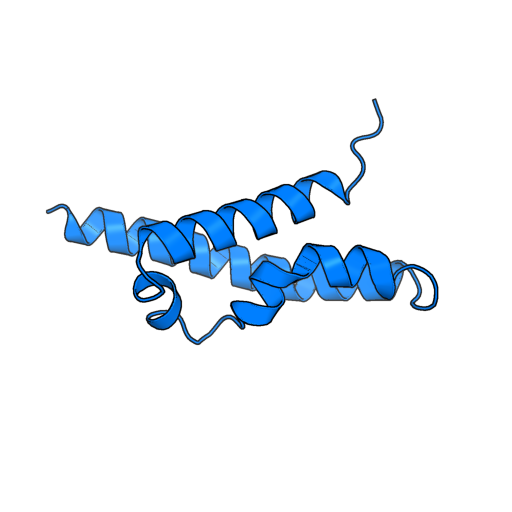 O O . THR A 1 72 ? -2.444 -7.635 4.364 1.00 87.19 72 THR A O 1
ATOM 574 N N . ILE A 1 73 ? -2.418 -7.598 2.130 1.00 86.19 73 ILE A N 1
ATOM 575 C CA . ILE A 1 73 ? -3.839 -7.234 2.006 1.00 86.19 73 ILE A CA 1
ATOM 576 C C . ILE A 1 73 ? -4.751 -8.347 2.535 1.00 86.19 73 ILE A C 1
ATOM 578 O O . ILE A 1 73 ? -5.704 -8.057 3.256 1.00 86.19 73 ILE A O 1
ATOM 582 N N . GLN A 1 74 ? -4.451 -9.616 2.243 1.00 88.00 74 GLN A N 1
ATOM 583 C CA . GLN A 1 74 ? -5.197 -10.737 2.825 1.00 88.00 74 GLN A CA 1
ATOM 584 C C . GLN A 1 74 ? -5.080 -10.772 4.352 1.00 88.00 74 GLN A C 1
ATOM 586 O O . GLN A 1 74 ? -6.075 -11.013 5.034 1.00 88.00 74 GLN A O 1
ATOM 591 N N . LYS A 1 75 ? -3.892 -10.477 4.891 1.00 88.62 75 LYS A N 1
ATOM 592 C CA . LYS A 1 75 ? -3.676 -10.353 6.335 1.00 88.62 75 LYS A CA 1
ATOM 593 C C . LYS A 1 75 ? -4.525 -9.229 6.934 1.00 88.62 75 LYS A C 1
ATOM 595 O O . LYS A 1 75 ? -5.242 -9.488 7.890 1.00 88.62 75 LYS A O 1
ATOM 600 N N . ILE A 1 76 ? -4.536 -8.041 6.322 1.00 87.88 76 ILE A N 1
ATOM 601 C CA . ILE A 1 76 ? -5.389 -6.911 6.736 1.00 87.88 76 ILE A CA 1
ATOM 602 C C . ILE A 1 76 ? -6.862 -7.329 6.791 1.00 87.88 76 ILE A C 1
ATOM 604 O O . ILE A 1 76 ? -7.537 -7.083 7.785 1.00 87.88 76 ILE A O 1
ATOM 608 N N . ILE A 1 77 ? -7.365 -7.988 5.743 1.00 87.44 77 ILE A N 1
ATOM 609 C CA . ILE A 1 77 ? -8.758 -8.459 5.697 1.00 87.44 77 ILE A CA 1
ATOM 610 C C . ILE A 1 77 ? -9.026 -9.466 6.823 1.00 87.44 77 ILE A C 1
ATOM 612 O O . ILE A 1 77 ? -10.044 -9.363 7.507 1.00 87.44 77 ILE A O 1
ATOM 616 N N . SER A 1 78 ? -8.113 -10.418 7.036 1.00 89.56 78 SER A N 1
ATOM 617 C CA . SER A 1 78 ? -8.245 -11.410 8.103 1.00 89.56 78 SER A CA 1
ATOM 618 C C . SER A 1 78 ? -8.232 -10.767 9.489 1.00 89.56 78 SER A C 1
ATOM 620 O O . SER A 1 78 ? -9.023 -11.177 10.334 1.00 89.56 78 SER A O 1
ATOM 622 N N . ASP A 1 79 ? -7.368 -9.786 9.733 1.00 88.56 79 ASP A N 1
ATOM 623 C CA . ASP A 1 79 ? -7.264 -9.103 11.025 1.00 88.56 79 ASP A CA 1
ATOM 624 C C . ASP A 1 79 ? -8.530 -8.275 11.299 1.00 88.56 79 ASP A C 1
ATOM 626 O O . ASP A 1 79 ? -9.142 -8.425 12.353 1.00 88.56 79 ASP A O 1
ATOM 630 N N . LEU A 1 80 ? -9.015 -7.516 10.309 1.00 84.56 80 LEU A N 1
ATOM 631 C CA . LEU A 1 80 ? -10.269 -6.755 10.419 1.00 84.56 80 LEU A CA 1
ATOM 632 C C . LEU A 1 80 ? -11.495 -7.655 10.641 1.00 84.56 80 LEU A C 1
ATOM 634 O O . LEU A 1 80 ? -12.414 -7.285 11.369 1.00 84.56 80 LEU A O 1
ATOM 638 N N . SER A 1 81 ? -11.515 -8.847 10.034 1.00 83.62 81 SER A N 1
ATOM 639 C CA . SER A 1 81 ? -12.597 -9.817 10.249 1.00 83.62 81 SER A CA 1
ATOM 640 C C . SER A 1 81 ? -12.591 -10.425 11.655 1.00 83.62 81 SER A C 1
ATOM 642 O O . SER A 1 81 ? -13.647 -10.821 12.143 1.00 83.62 81 SER A O 1
ATOM 644 N N . ARG A 1 82 ? -11.425 -10.485 12.314 1.00 75.75 82 ARG A N 1
ATOM 645 C CA . ARG A 1 82 ? -11.286 -10.979 13.692 1.00 75.75 82 ARG A CA 1
ATOM 646 C C . ARG A 1 82 ? -11.611 -9.911 14.734 1.00 75.75 82 ARG A C 1
ATOM 648 O O . ARG A 1 82 ? -12.166 -10.266 15.761 1.00 75.75 82 ARG A O 1
ATOM 655 N N . ASP A 1 83 ? -11.336 -8.640 14.443 1.00 62.22 83 ASP A N 1
ATOM 656 C CA . ASP A 1 83 ? -11.687 -7.496 15.306 1.00 62.22 83 ASP A CA 1
ATOM 657 C C . ASP A 1 83 ? -13.203 -7.196 15.344 1.00 62.22 83 ASP A C 1
ATOM 659 O O . ASP A 1 83 ? -13.651 -6.376 16.140 1.00 62.22 83 ASP A O 1
ATOM 663 N N . THR A 1 84 ? -14.010 -7.834 14.485 1.00 56.12 84 THR A N 1
ATOM 664 C CA . THR A 1 84 ? -15.480 -7.666 14.455 1.00 56.12 84 THR A CA 1
ATOM 665 C C . THR A 1 84 ? -16.224 -8.711 15.320 1.00 56.12 84 THR A C 1
ATOM 667 O O . THR A 1 84 ? -17.452 -8.792 15.262 1.00 56.12 84 THR A O 1
ATOM 670 N N . LEU A 1 85 ? -15.505 -9.511 16.120 1.00 45.59 85 LEU A N 1
ATOM 671 C CA . LEU A 1 85 ? -16.04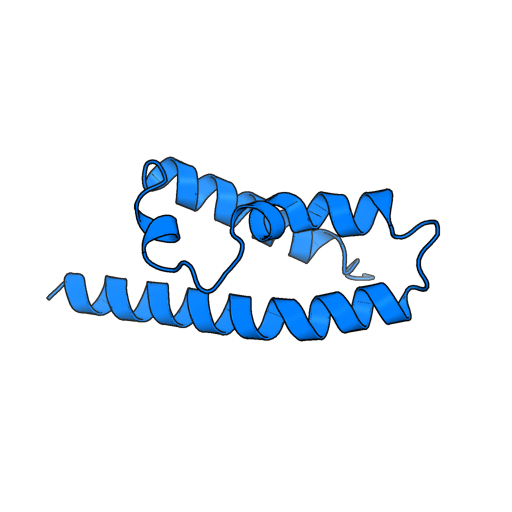3 -10.434 17.138 1.00 45.59 85 LEU A CA 1
ATOM 672 C C . LEU A 1 85 ? -15.798 -9.885 18.547 1.00 45.59 85 LEU A C 1
ATOM 674 O O . LEU A 1 85 ? -1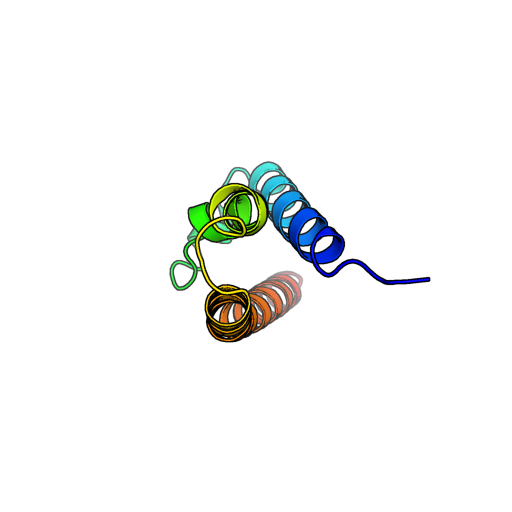6.720 -10.026 19.380 1.00 45.59 85 LEU A O 1
#

Foldseek 3Di:
DPPPPLVVLQVQLVVLVVVCVVVVNPLVVVPVVAPSVVSNVVSVCCVPCVVPDDVVVVVVVCVVRVVVVVVVVVVSVVVVVVVVD

Sequence (85 aa):
MYNKPGRSLIVIGEALKNLDRKTDGTLLERYPDIDWKKAKGMRDILTHHYSEVNAEAVFNTCNEKIGPLALTIQKIISDLSRDTL

pLDDT: mean 73.59, std 13.82, range [42.94, 89.56]

Secondary structure (DSSP, 8-state):
----HHHHHHHHHHHHHHHHHHTTTHHHHT-TTS-HHHHHTHHHHHHHSTTTS-HHHHHHHHHHHHHHHHHHHHHHHHHHHHTT-